Protein AF-F3FYJ1-F1 (afdb_monomer_lite)

Structure (mmCIF, N/CA/C/O backbone):
data_AF-F3FYJ1-F1
#
_entry.id   AF-F3FYJ1-F1
#
loop_
_atom_site.group_PDB
_atom_site.id
_atom_site.type_symbol
_atom_site.label_atom_id
_atom_site.label_alt_id
_atom_site.label_comp_id
_atom_site.label_asym_id
_atom_site.label_entity_id
_atom_site.label_seq_id
_atom_site.pdbx_PDB_ins_code
_atom_site.Cartn_x
_atom_site.Cartn_y
_atom_site.Cartn_z
_atom_site.occupancy
_atom_site.B_iso_or_equiv
_atom_site.auth_seq_id
_atom_site.auth_comp_id
_atom_site.auth_asym_id
_atom_site.auth_atom_id
_atom_site.pdbx_PDB_model_num
ATOM 1 N N . ASN A 1 1 ? 12.768 -14.644 -20.103 1.00 72.69 1 ASN A N 1
ATOM 2 C CA . ASN A 1 1 ? 12.944 -14.279 -18.682 1.00 72.69 1 ASN A CA 1
ATOM 3 C C . ASN A 1 1 ? 11.608 -14.574 -18.015 1.00 72.69 1 ASN A C 1
ATOM 5 O O . ASN A 1 1 ? 10.611 -14.101 -18.528 1.00 72.69 1 ASN A O 1
ATOM 9 N N . VAL A 1 2 ? 11.547 -15.453 -17.014 1.00 88.38 2 VAL A N 1
ATOM 10 C CA . VAL A 1 2 ? 10.278 -16.061 -16.546 1.00 88.38 2 VAL A CA 1
ATOM 11 C C . VAL A 1 2 ? 9.383 -15.123 -15.720 1.00 88.38 2 VAL A C 1
ATOM 13 O O . VAL A 1 2 ? 8.256 -15.485 -15.421 1.00 88.38 2 VAL A O 1
ATOM 16 N N . ASN A 1 3 ? 9.858 -13.915 -15.396 1.00 89.94 3 ASN A N 1
ATOM 17 C CA . ASN A 1 3 ? 9.200 -12.991 -14.461 1.00 89.94 3 ASN A CA 1
ATOM 18 C C . ASN A 1 3 ? 8.806 -11.645 -15.096 1.00 89.94 3 ASN A C 1
ATOM 20 O O . ASN A 1 3 ? 8.689 -10.643 -14.395 1.00 89.94 3 ASN A O 1
ATOM 24 N N . THR A 1 4 ? 8.669 -11.571 -16.422 1.00 89.44 4 THR A N 1
ATOM 25 C CA . THR A 1 4 ? 8.428 -10.293 -17.119 1.00 89.44 4 THR A CA 1
ATOM 26 C C . THR A 1 4 ? 7.088 -9.642 -16.745 1.00 89.44 4 THR A C 1
ATOM 28 O O . THR A 1 4 ? 7.000 -8.419 -16.766 1.00 89.44 4 THR A O 1
ATOM 31 N N . ASP A 1 5 ? 6.100 -10.432 -16.314 1.00 92.06 5 ASP A N 1
ATOM 32 C CA . ASP A 1 5 ? 4.778 -9.944 -15.892 1.00 92.06 5 ASP A CA 1
ATOM 33 C C . ASP A 1 5 ? 4.650 -9.752 -14.367 1.00 92.06 5 ASP A C 1
ATOM 35 O O . ASP A 1 5 ? 3.570 -9.448 -13.857 1.00 92.06 5 ASP A O 1
ATOM 39 N N . THR A 1 6 ? 5.734 -9.935 -13.606 1.00 94.56 6 THR A N 1
ATOM 40 C CA . THR A 1 6 ? 5.708 -9.775 -12.147 1.00 94.56 6 THR A CA 1
ATOM 41 C C . THR A 1 6 ? 5.506 -8.310 -11.766 1.00 94.56 6 THR A C 1
ATOM 43 O O . THR A 1 6 ? 6.286 -7.439 -12.149 1.00 94.56 6 THR A O 1
ATOM 46 N N . GLN A 1 7 ? 4.504 -8.041 -10.927 1.00 95.50 7 GLN A N 1
ATOM 47 C CA . GLN A 1 7 ? 4.269 -6.719 -10.355 1.00 95.50 7 GLN A CA 1
ATOM 48 C C . GLN A 1 7 ? 4.896 -6.601 -8.961 1.00 95.50 7 GLN A C 1
ATOM 50 O O . GLN A 1 7 ? 4.654 -7.429 -8.085 1.00 95.50 7 GLN A O 1
ATOM 55 N N . LEU A 1 8 ? 5.669 -5.535 -8.745 1.00 96.44 8 LEU A N 1
ATOM 56 C CA . LEU A 1 8 ? 6.182 -5.154 -7.430 1.00 96.44 8 LEU A CA 1
ATOM 57 C C . LEU A 1 8 ? 5.218 -4.167 -6.767 1.00 96.44 8 LEU A C 1
ATOM 59 O O . LEU A 1 8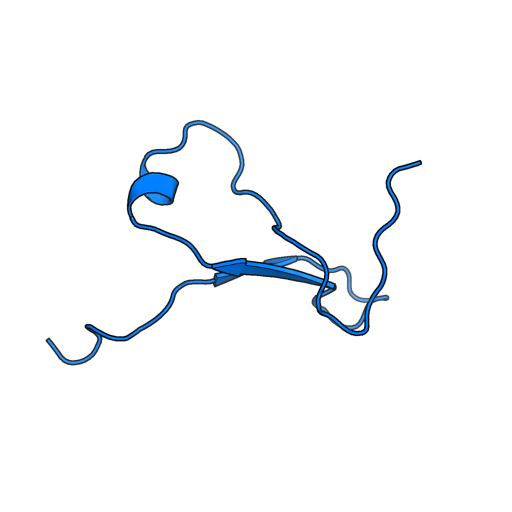 ? 4.752 -3.221 -7.404 1.00 96.44 8 LEU A O 1
ATOM 63 N N . VAL A 1 9 ? 4.926 -4.372 -5.485 1.00 97.56 9 VAL A N 1
ATOM 64 C CA . VAL A 1 9 ? 3.977 -3.549 -4.726 1.00 97.56 9 VAL A CA 1
ATOM 65 C C . VAL A 1 9 ? 4.593 -3.188 -3.378 1.00 97.56 9 VAL A C 1
ATOM 67 O O . VAL A 1 9 ? 5.089 -4.064 -2.675 1.00 97.56 9 VAL A O 1
ATOM 70 N N . ASN A 1 10 ? 4.546 -1.907 -3.011 1.00 97.81 10 ASN A N 1
ATOM 71 C CA . ASN A 1 10 ? 4.795 -1.462 -1.644 1.00 97.81 10 ASN A CA 1
ATOM 72 C C . ASN A 1 10 ? 3.461 -1.424 -0.890 1.00 97.81 10 ASN A C 1
ATOM 74 O O . ASN A 1 10 ? 2.493 -0.831 -1.368 1.00 97.81 10 ASN A O 1
ATOM 78 N N . MET A 1 11 ? 3.397 -2.061 0.272 1.00 98.25 11 MET A N 1
ATOM 79 C CA . MET A 1 11 ? 2.203 -2.099 1.113 1.00 98.25 11 MET A CA 1
ATOM 80 C C . MET A 1 11 ? 2.570 -1.630 2.514 1.00 98.25 11 MET A C 1
ATOM 82 O O . MET A 1 11 ? 3.699 -1.813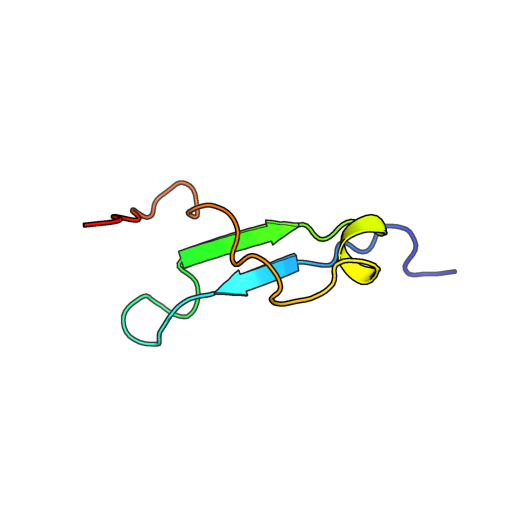 2.962 1.00 98.25 11 MET A O 1
ATOM 86 N N . TYR A 1 12 ? 1.614 -1.033 3.213 1.00 98.31 12 TYR A N 1
ATOM 87 C CA . TYR A 1 12 ? 1.825 -0.573 4.580 1.00 98.31 12 TYR A CA 1
ATOM 88 C C . TYR A 1 12 ? 0.594 -0.842 5.433 1.00 98.31 12 TYR A C 1
ATOM 90 O O . TYR A 1 12 ? -0.537 -0.660 4.979 1.00 98.31 12 TYR A O 1
ATOM 98 N N . GLY A 1 13 ? 0.831 -1.245 6.676 1.00 97.75 13 GLY A N 1
ATOM 99 C CA . GLY A 1 13 ? -0.146 -1.350 7.750 1.00 97.75 13 GLY A CA 1
ATOM 100 C C . GLY A 1 13 ? 0.526 -1.798 9.044 1.00 97.75 13 GLY A C 1
ATOM 101 O O . GLY A 1 13 ? 1.636 -2.329 9.035 1.00 97.75 13 GLY A O 1
ATOM 102 N N . ILE A 1 14 ? -0.135 -1.523 10.165 1.00 97.56 14 ILE A N 1
ATOM 103 C CA . ILE A 1 14 ? 0.298 -1.981 11.489 1.00 97.56 14 ILE A CA 1
ATOM 104 C C . ILE A 1 14 ? -0.390 -3.311 11.822 1.00 97.56 14 ILE A C 1
ATOM 106 O O . ILE A 1 14 ? -1.263 -3.784 11.084 1.00 97.56 14 ILE A O 1
ATOM 110 N N . THR A 1 15 ? -0.004 -3.948 12.925 1.00 97.81 15 THR A N 1
ATOM 111 C CA . THR A 1 15 ? -0.564 -5.252 13.308 1.00 97.81 15 THR A CA 1
ATOM 112 C C . THR A 1 15 ? -2.057 -5.154 13.631 1.00 97.81 15 THR A C 1
ATOM 114 O O . THR A 1 15 ? -2.823 -6.034 13.244 1.00 97.81 15 THR A O 1
ATOM 117 N N . GLU A 1 16 ? -2.496 -4.052 14.240 1.00 98.19 16 GLU A N 1
ATOM 118 C CA . GLU A 1 16 ? -3.885 -3.770 14.619 1.00 98.19 16 GLU A CA 1
ATOM 119 C C . GLU A 1 16 ? -4.817 -3.614 13.414 1.00 98.19 16 GLU A C 1
ATOM 121 O O . GLU A 1 16 ? -6.023 -3.823 13.524 1.00 98.19 16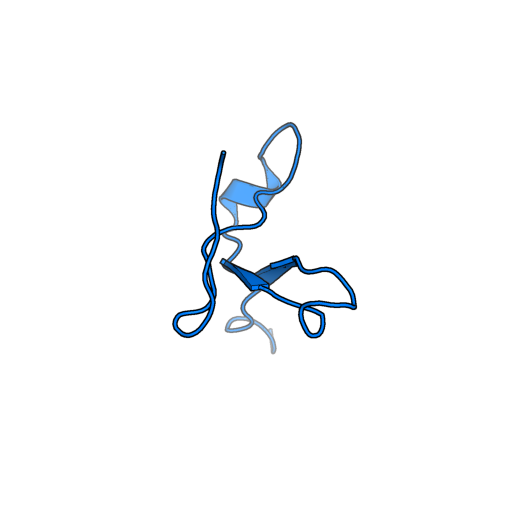 GLU A O 1
ATOM 126 N N . THR A 1 17 ? -4.266 -3.276 12.248 1.00 95.75 17 THR A N 1
ATOM 127 C CA . THR A 1 17 ? -5.027 -3.095 11.009 1.00 95.75 17 THR A CA 1
ATOM 128 C C . THR A 1 17 ? -4.931 -4.302 10.081 1.00 95.75 17 THR A C 1
ATOM 130 O O . THR A 1 17 ? -5.148 -4.173 8.881 1.00 95.75 17 THR A O 1
ATOM 133 N N . THR A 1 18 ? -4.592 -5.480 10.613 1.00 96.75 18 THR A N 1
ATOM 134 C CA . THR A 1 18 ? -4.447 -6.720 9.831 1.00 96.75 18 THR A CA 1
ATOM 135 C C . THR A 1 18 ? -3.354 -6.611 8.758 1.00 96.75 18 THR A C 1
ATOM 137 O O . THR A 1 18 ? -3.539 -6.969 7.597 1.00 96.75 18 THR A O 1
ATOM 140 N N . VAL A 1 19 ? -2.170 -6.142 9.172 1.00 97.19 19 VAL A N 1
ATOM 141 C CA . VAL A 1 19 ? -0.910 -6.118 8.400 1.00 97.19 19 VAL A CA 1
ATOM 142 C C . VAL A 1 19 ? -0.848 -5.073 7.283 1.00 97.19 19 VAL A C 1
ATOM 144 O O . VAL A 1 19 ? 0.163 -4.387 7.175 1.00 97.19 19 VAL A O 1
ATOM 147 N N . HIS A 1 20 ? -1.893 -4.892 6.472 1.00 97.94 20 HIS A N 1
ATOM 148 C CA . HIS A 1 20 ? -1.867 -3.934 5.363 1.00 97.94 20 HIS A CA 1
ATOM 149 C C . HIS A 1 20 ? -3.174 -3.152 5.242 1.00 97.94 20 HIS A C 1
ATOM 151 O O . HIS A 1 20 ? -4.259 -3.722 5.258 1.00 97.94 20 HIS A O 1
ATOM 157 N N . VAL A 1 21 ? -3.052 -1.841 5.048 1.00 98.38 21 VAL A N 1
ATOM 158 C CA . VAL A 1 21 ? -4.162 -0.905 4.810 1.00 98.38 21 VAL A CA 1
ATOM 159 C C . VAL A 1 21 ? -3.994 -0.094 3.533 1.00 98.38 21 VAL A C 1
ATOM 161 O O . VAL A 1 21 ? -4.984 0.401 2.990 1.00 98.38 21 VAL A O 1
ATOM 164 N N . THR A 1 22 ? -2.765 0.039 3.030 1.00 98.56 22 THR A N 1
ATOM 165 C CA . THR A 1 22 ? -2.478 0.727 1.772 1.00 98.56 22 THR A CA 1
ATOM 166 C C . THR A 1 22 ? -1.714 -0.150 0.787 1.00 98.56 22 THR A C 1
ATOM 168 O O . THR A 1 22 ? -0.997 -1.075 1.171 1.00 98.56 22 THR A O 1
ATOM 171 N N . TYR A 1 23 ? -1.863 0.167 -0.498 1.00 98.25 23 TYR A N 1
ATOM 172 C CA . TYR A 1 23 ? -1.141 -0.463 -1.597 1.00 98.25 23 TYR A CA 1
ATOM 173 C C . TYR A 1 23 ? -0.595 0.589 -2.575 1.00 98.25 23 TYR A C 1
ATOM 175 O O . TYR A 1 23 ? -1.266 1.579 -2.896 1.00 98.25 23 TYR A O 1
ATOM 183 N N . TYR A 1 24 ? 0.615 0.354 -3.078 1.00 98.12 24 TYR A N 1
ATOM 184 C CA . TYR A 1 24 ? 1.267 1.153 -4.110 1.00 98.12 24 TYR A CA 1
ATOM 185 C C . TYR A 1 24 ? 1.963 0.250 -5.141 1.00 98.12 24 TYR A C 1
ATOM 187 O O . TYR A 1 24 ? 3.007 -0.328 -4.830 1.00 98.12 24 TYR A O 1
ATOM 195 N N . PRO A 1 25 ? 1.427 0.107 -6.366 1.00 97.56 25 PRO A N 1
ATOM 196 C CA . PRO A 1 25 ? 2.112 -0.609 -7.438 1.00 97.56 25 PRO A CA 1
ATOM 197 C C . PRO A 1 25 ? 3.333 0.188 -7.894 1.00 97.56 25 PRO A C 1
ATOM 199 O O . PRO A 1 25 ? 3.186 1.304 -8.395 1.00 97.56 25 PRO A O 1
ATOM 202 N N . LEU A 1 26 ? 4.520 -0.388 -7.722 1.00 96.00 26 LEU A N 1
ATOM 203 C CA . LEU A 1 26 ? 5.773 0.247 -8.108 1.00 96.00 26 LEU A CA 1
ATOM 204 C C . LEU A 1 26 ? 5.931 0.236 -9.629 1.00 96.00 26 LEU A C 1
ATOM 206 O O . LEU A 1 26 ? 5.644 -0.753 -10.307 1.00 96.00 26 LEU A O 1
ATOM 210 N N . LYS A 1 27 ? 6.444 1.342 -10.153 1.00 94.38 27 LYS A N 1
ATOM 211 C CA . LYS A 1 27 ? 6.898 1.504 -11.532 1.00 94.38 27 LYS A CA 1
ATOM 212 C C . LYS A 1 27 ? 8.417 1.624 -11.563 1.00 94.38 27 LYS A C 1
ATOM 214 O O . LYS A 1 27 ? 9.050 1.939 -10.560 1.00 94.38 27 LYS A O 1
ATOM 219 N N . ALA A 1 28 ? 9.014 1.435 -12.739 1.00 93.56 28 ALA A N 1
ATOM 220 C CA . ALA A 1 28 ? 10.462 1.575 -12.915 1.00 93.56 28 ALA A CA 1
ATOM 221 C C . ALA A 1 28 ? 10.986 2.960 -12.478 1.00 93.56 28 ALA A C 1
ATOM 223 O O . ALA A 1 28 ? 12.079 3.069 -11.930 1.00 93.56 28 ALA A O 1
ATOM 224 N N . GLU A 1 29 ? 10.181 4.007 -12.668 1.00 94.56 29 GLU A N 1
ATOM 225 C CA . GLU A 1 29 ? 10.484 5.381 -12.251 1.00 94.56 29 GLU A CA 1
ATOM 226 C C . GLU A 1 29 ? 10.599 5.530 -10.725 1.00 94.56 29 GLU A C 1
ATOM 228 O O . GLU A 1 29 ? 11.382 6.350 -10.247 1.00 94.56 29 GLU A O 1
ATOM 233 N N . ASP A 1 30 ? 9.881 4.715 -9.944 1.00 95.25 30 ASP A N 1
ATOM 234 C CA . ASP A 1 30 ? 9.925 4.787 -8.480 1.00 95.25 30 ASP A CA 1
ATOM 235 C C . ASP A 1 30 ? 11.288 4.370 -7.923 1.00 95.25 30 ASP A C 1
ATOM 237 O O . ASP A 1 30 ? 11.696 4.870 -6.878 1.00 95.25 30 ASP A O 1
ATOM 241 N N . ALA A 1 31 ? 12.032 3.525 -8.645 1.00 93.81 31 ALA A N 1
ATOM 242 C CA . ALA A 1 31 ? 13.396 3.147 -8.277 1.00 93.81 31 ALA A CA 1
ATOM 243 C C . ALA A 1 31 ? 14.393 4.314 -8.383 1.00 93.81 31 ALA A C 1
ATOM 245 O O . ALA A 1 31 ? 15.467 4.256 -7.791 1.00 93.81 31 ALA A O 1
ATOM 246 N N . GLN A 1 32 ? 14.046 5.367 -9.129 1.00 96.06 32 GLN A N 1
ATOM 247 C CA . GLN A 1 32 ? 14.859 6.577 -9.275 1.00 96.06 32 GLN A CA 1
ATOM 248 C C . GLN A 1 32 ? 14.458 7.680 -8.286 1.00 96.06 32 GLN A C 1
ATOM 250 O O . GLN A 1 32 ? 15.093 8.736 -8.241 1.00 96.06 32 GLN A O 1
ATOM 255 N N . ARG A 1 33 ? 13.394 7.477 -7.497 1.00 93.44 33 ARG A N 1
ATOM 256 C CA . ARG A 1 33 ? 12.925 8.477 -6.536 1.00 93.44 33 ARG A CA 1
ATOM 257 C C . ARG A 1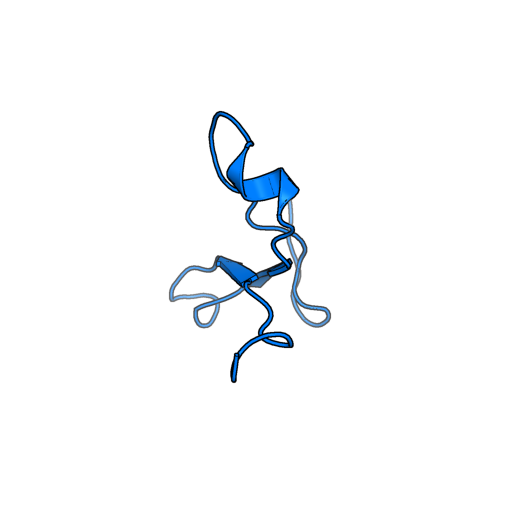 33 ? 13.963 8.658 -5.427 1.00 93.44 33 ARG A C 1
ATOM 259 O O . ARG A 1 33 ? 14.355 7.706 -4.760 1.00 93.44 33 ARG A O 1
ATOM 266 N N . VAL A 1 34 ? 14.336 9.908 -5.167 1.00 93.50 34 VAL A N 1
ATOM 267 C CA . VAL A 1 34 ? 15.131 10.279 -3.991 1.00 93.50 34 VAL A CA 1
ATOM 268 C C . VAL A 1 34 ? 14.190 10.471 -2.799 1.00 93.50 34 VAL A C 1
ATOM 270 O O . VAL A 1 34 ? 13.250 11.262 -2.874 1.00 93.50 34 VAL A O 1
ATOM 273 N N . GLY A 1 35 ? 14.440 9.758 -1.699 1.00 92.62 35 GLY A N 1
ATOM 274 C CA . GLY A 1 35 ? 13.649 9.842 -0.468 1.00 92.62 35 GLY A CA 1
ATOM 275 C C . GLY A 1 35 ? 12.783 8.607 -0.207 1.00 92.62 35 GLY A C 1
ATOM 276 O O . GLY A 1 35 ? 13.097 7.507 -0.654 1.00 92.62 35 GLY A O 1
ATOM 277 N N . ALA A 1 36 ? 11.714 8.777 0.573 1.00 93.25 36 ALA A N 1
ATOM 278 C CA . ALA A 1 36 ? 10.869 7.668 1.011 1.00 93.25 36 ALA A CA 1
ATOM 279 C C . ALA A 1 36 ? 9.981 7.113 -0.118 1.00 93.25 36 ALA A C 1
ATOM 281 O O . ALA A 1 36 ? 9.435 7.863 -0.933 1.00 93.25 36 ALA A O 1
ATOM 282 N N . SER A 1 37 ? 9.787 5.792 -0.117 1.00 93.81 37 SER A N 1
ATOM 283 C CA . SE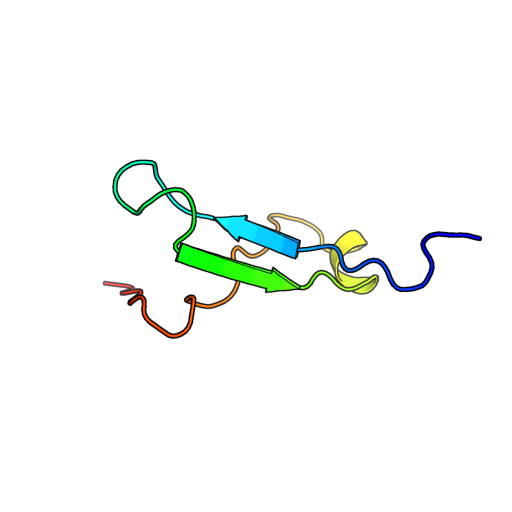R A 1 37 ? 8.812 5.131 -0.987 1.00 93.81 37 SER A CA 1
ATOM 284 C C . SER A 1 37 ? 7.383 5.433 -0.507 1.00 93.81 37 SER A C 1
ATOM 286 O O . SER A 1 37 ? 7.110 5.283 0.688 1.00 93.81 37 SER A O 1
ATOM 288 N N . PRO A 1 38 ? 6.452 5.852 -1.385 1.00 96.31 38 PRO A N 1
ATOM 289 C CA . PRO A 1 38 ? 5.068 6.094 -0.996 1.00 96.31 38 PRO A CA 1
ATOM 290 C C . PRO A 1 38 ? 4.389 4.822 -0.480 1.00 96.31 38 PRO A C 1
ATOM 292 O O . PRO A 1 38 ? 4.535 3.751 -1.066 1.00 96.31 38 PRO A O 1
ATOM 295 N N . ILE A 1 39 ? 3.566 4.956 0.561 1.00 97.31 39 ILE A N 1
ATOM 296 C CA . ILE A 1 39 ? 2.730 3.851 1.062 1.00 97.31 39 ILE A CA 1
ATOM 297 C C . ILE A 1 39 ? 1.489 3.599 0.189 1.00 97.31 39 ILE A C 1
ATOM 299 O O . ILE A 1 39 ? 0.848 2.557 0.294 1.00 97.31 39 ILE A O 1
ATOM 303 N N . GLY A 1 40 ? 1.159 4.539 -0.700 1.00 97.19 40 GLY A N 1
ATOM 304 C CA . GLY A 1 40 ? 0.102 4.392 -1.694 1.00 97.19 40 GLY A CA 1
ATOM 305 C C . GLY A 1 40 ? -1.287 4.793 -1.223 1.00 97.19 40 GLY A C 1
ATOM 306 O O . GLY A 1 40 ? -1.453 5.761 -0.483 1.00 97.19 40 GLY A O 1
ATOM 307 N N . LYS A 1 41 ? -2.300 4.091 -1.737 1.00 98.12 41 LYS A N 1
ATOM 308 C CA . LYS A 1 41 ? -3.724 4.381 -1.508 1.00 98.12 41 LYS A CA 1
ATOM 309 C C . LYS A 1 41 ? -4.348 3.323 -0.609 1.00 98.12 41 LYS A C 1
ATOM 311 O O . LYS A 1 41 ? -3.875 2.191 -0.595 1.00 98.12 41 LYS A O 1
ATOM 316 N N . ARG A 1 42 ? -5.438 3.674 0.081 1.00 98.25 42 ARG A N 1
ATOM 317 C CA . ARG A 1 42 ? -6.231 2.718 0.871 1.00 98.25 42 ARG A CA 1
ATOM 318 C C . ARG A 1 42 ? -6.672 1.520 0.021 1.00 98.25 42 ARG A C 1
ATOM 320 O O . ARG A 1 42 ? -7.031 1.695 -1.148 1.00 98.25 42 ARG A O 1
ATOM 327 N N . ILE A 1 43 ? -6.687 0.334 0.618 1.00 98.00 43 ILE A N 1
ATOM 328 C CA . ILE A 1 43 ? -7.374 -0.834 0.052 1.00 98.00 43 ILE A CA 1
ATOM 329 C C . ILE A 1 43 ? -8.894 -0.524 0.011 1.00 98.00 43 ILE A C 1
ATOM 331 O O . ILE A 1 43 ? -9.378 0.193 0.895 1.00 98.00 43 ILE A O 1
ATOM 335 N N . PRO A 1 44 ? -9.653 -0.948 -1.027 1.00 97.31 44 PRO A N 1
ATOM 336 C CA . PRO A 1 44 ? -11.000 -0.424 -1.306 1.00 97.31 44 PRO A CA 1
ATOM 337 C C . PRO A 1 44 ? -12.047 -0.526 -0.186 1.00 97.31 44 PRO A C 1
ATOM 339 O O . PRO A 1 44 ? -12.964 0.297 -0.157 1.00 97.31 44 PRO A O 1
ATOM 342 N N . ASP A 1 45 ? -11.911 -1.470 0.735 1.00 96.75 45 ASP A N 1
ATOM 343 C CA . ASP A 1 45 ? -12.8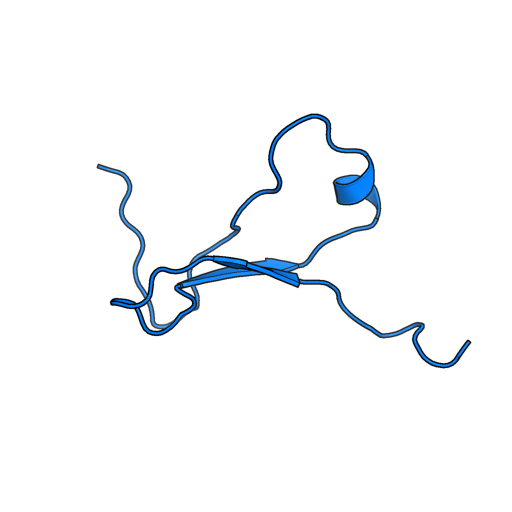00 -1.718 1.878 1.00 96.75 45 ASP A CA 1
ATOM 344 C C . ASP A 1 45 ? -12.316 -1.084 3.196 1.00 96.75 45 ASP A C 1
ATOM 346 O O . ASP A 1 45 ? -13.055 -1.059 4.178 1.00 96.75 45 ASP A O 1
ATOM 350 N N . LEU A 1 46 ? -11.112 -0.508 3.212 1.00 97.56 46 LEU A N 1
ATOM 351 C CA . LEU A 1 46 ? -10.513 0.135 4.382 1.00 97.56 46 LEU A CA 1
ATOM 352 C C . LEU A 1 46 ? -10.561 1.659 4.265 1.00 97.56 46 LEU A C 1
ATOM 354 O O . LEU A 1 46 ? -10.727 2.217 3.179 1.00 97.56 46 LEU A O 1
ATOM 358 N N . GLN A 1 47 ? -10.400 2.354 5.389 1.00 96.88 47 GLN A N 1
ATOM 359 C CA . GLN A 1 47 ? -10.412 3.816 5.457 1.00 96.88 47 GLN A CA 1
ATOM 360 C C . GLN A 1 47 ? -9.059 4.351 5.918 1.00 96.88 47 GLN A C 1
ATOM 362 O O . GLN A 1 47 ? -8.360 3.719 6.705 1.00 96.88 47 GLN A O 1
ATOM 367 N N . LEU A 1 48 ? -8.700 5.533 5.418 1.00 97.06 48 LEU A N 1
ATOM 368 C CA . LEU A 1 48 ? -7.496 6.246 5.819 1.00 97.06 48 LEU A CA 1
ATOM 369 C C . LEU A 1 48 ? -7.864 7.706 6.053 1.00 97.06 48 LEU A C 1
ATOM 371 O O . LEU A 1 48 ? -8.475 8.337 5.190 1.00 97.06 48 LEU A O 1
ATOM 375 N N . TYR A 1 49 ? -7.491 8.214 7.221 1.00 96.12 49 TYR A N 1
ATOM 376 C CA . TYR A 1 49 ? -7.762 9.578 7.647 1.00 96.12 49 TYR A CA 1
ATOM 377 C C . TYR A 1 49 ? -6.430 10.288 7.883 1.00 96.12 49 TYR A C 1
ATOM 379 O O . TYR A 1 49 ? -5.557 9.755 8.566 1.00 96.12 49 TYR A O 1
ATOM 387 N N . LEU A 1 50 ? -6.278 11.477 7.301 1.00 95.75 50 LEU A N 1
ATOM 388 C CA . LEU A 1 50 ? -5.240 12.438 7.665 1.00 95.75 50 LEU A CA 1
ATOM 389 C C . LEU A 1 50 ? -5.943 13.529 8.465 1.00 95.75 50 LEU A C 1
ATOM 391 O O . LEU A 1 50 ? -6.882 14.139 7.948 1.00 95.75 50 LEU A O 1
ATOM 395 N N . LEU A 1 51 ? -5.545 13.690 9.724 1.00 95.94 51 LEU A N 1
ATOM 396 C CA . LEU A 1 51 ? -6.183 14.570 10.701 1.00 95.94 51 LEU A CA 1
ATOM 397 C C . LEU A 1 51 ? -5.258 15.730 11.066 1.00 95.94 51 LEU A C 1
ATOM 399 O O . LEU A 1 51 ? -4.029 15.495 11.108 1.00 95.94 51 LEU A O 1
#

pLDDT: mean 95.48, std 4.01, range [72.69, 98.56]

Organism: NCBI:txid629262

Sequence (51 aa):
NVNTDTQLVNMYGITETTVHVTYYPLKAEDAQRVGASPIGKRIPDLQLYLL

Radius of gyration: 13.19 Å; chains: 1; bounding box: 28×31×33 Å

Foldseek 3Di:
DVCPPPWDKAFDDDVVVVGGFAIDTDDPVQVVDDDDRDNHGGDPVHDDDDD

Secondary structure (DSSP, 8-state):
-TTTTPPPEEEE--GGGTS-SEEEE--GGGGG-SSPPP--EE-TTS-----